Protein AF-A0A4C1ZSM0-F1 (afdb_monomer_lite)

Sequence (132 aa):
MIQKQRHWVPYELKPRDIERRFPRCELLLQRQKSKGFLLRIVTGDEKWIHYDNTIIQSAGNRGAAYKQRHDKVILLHDNARPQVAKPVKTYLETLQCEVLPHPLYSRDIAPSDFHLFRSMTHGLADQRFHSY

pLDDT: mean 72.39, std 14.87, range [35.62, 90.06]

Secondary structure (DSSP, 8-state):
-EEETTEEESS---HHHHHHHHHHHHHHHHHHHHH--GGGEEE----------SS--------------SS--EEE----TTTTSHHHHHHHHHTTPEEP---TT-GGG-HIIIIIHHHHHHHHTT------

Radius of gyration: 17.79 Å; chains: 1; bounding box: 43×34×51 Å

Structure (mmCIF, N/CA/C/O backbone):
data_AF-A0A4C1ZSM0-F1
#
_entry.id   AF-A0A4C1ZSM0-F1
#
loop_
_atom_site.group_PDB
_atom_site.id
_atom_site.type_symbol
_atom_site.label_atom_id
_atom_site.label_alt_id
_atom_site.label_comp_id
_atom_site.label_asym_id
_atom_site.label_entity_id
_atom_site.label_seq_id
_atom_site.pdbx_PDB_ins_code
_atom_site.Cartn_x
_atom_site.Cartn_y
_atom_site.Cartn_z
_atom_site.occupancy
_atom_site.B_iso_or_equiv
_atom_site.auth_seq_id
_atom_site.auth_comp_id
_atom_site.auth_asym_id
_atom_site.auth_atom_id
_atom_site.pdbx_PDB_model_num
ATOM 1 N N . MET A 1 1 ? 17.655 9.603 -9.812 1.00 49.81 1 MET A N 1
ATOM 2 C CA . MET A 1 1 ? 17.757 8.469 -8.868 1.00 49.81 1 MET A CA 1
ATOM 3 C C . MET A 1 1 ? 18.756 8.842 -7.791 1.00 49.81 1 MET A C 1
ATOM 5 O O . MET A 1 1 ? 19.811 9.353 -8.141 1.00 49.81 1 MET A O 1
ATOM 9 N N . ILE A 1 2 ? 18.423 8.645 -6.516 1.00 53.91 2 ILE A N 1
ATOM 10 C CA . ILE A 1 2 ? 19.294 8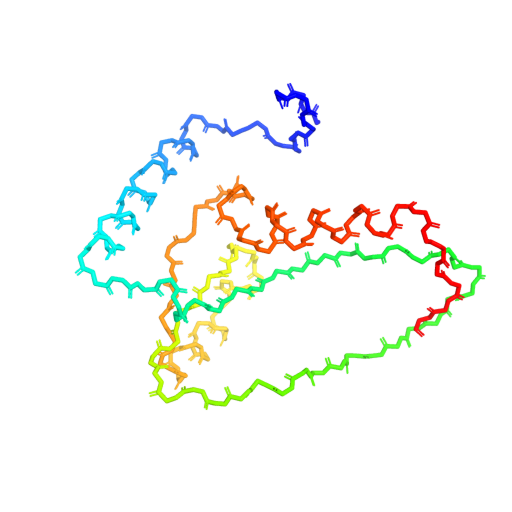.989 -5.380 1.00 53.91 2 ILE A CA 1
ATOM 11 C C . ILE A 1 2 ? 19.529 7.728 -4.556 1.00 53.91 2 ILE A C 1
ATOM 13 O O . ILE A 1 2 ? 18.594 6.965 -4.310 1.00 53.91 2 ILE A O 1
ATOM 17 N N . GLN A 1 3 ? 20.767 7.501 -4.131 1.00 53.59 3 GLN A N 1
ATOM 18 C CA . GLN A 1 3 ? 21.118 6.357 -3.302 1.00 53.59 3 GLN A CA 1
ATOM 19 C C . GLN A 1 3 ? 20.850 6.679 -1.823 1.00 53.59 3 GLN A C 1
ATOM 21 O O . GLN A 1 3 ? 21.471 7.573 -1.253 1.00 53.59 3 GLN A O 1
ATOM 26 N N . LYS A 1 4 ? 19.933 5.946 -1.181 1.00 53.84 4 LYS A N 1
ATOM 27 C CA . LYS A 1 4 ? 19.675 6.024 0.268 1.00 53.84 4 LYS A CA 1
ATOM 28 C C . LYS A 1 4 ? 19.786 4.635 0.881 1.00 53.84 4 LYS A C 1
ATOM 30 O O . LYS A 1 4 ? 19.135 3.711 0.411 1.00 53.84 4 LYS A O 1
ATOM 35 N N . GLN A 1 5 ? 20.628 4.479 1.909 1.00 48.59 5 GLN A N 1
ATOM 36 C CA . GLN A 1 5 ? 20.830 3.212 2.638 1.00 48.59 5 GLN A CA 1
ATOM 37 C C . GLN A 1 5 ? 20.923 1.980 1.707 1.00 48.59 5 GLN A C 1
ATOM 39 O O . GLN A 1 5 ? 20.227 0.988 1.904 1.00 48.59 5 GLN A O 1
ATOM 44 N N . ARG A 1 6 ? 21.763 2.066 0.661 1.00 41.91 6 ARG A N 1
ATOM 45 C CA . ARG A 1 6 ? 21.985 1.028 -0.376 1.00 41.91 6 ARG A CA 1
ATOM 46 C C . ARG A 1 6 ? 20.832 0.760 -1.355 1.00 41.91 6 ARG A C 1
ATOM 48 O O . ARG A 1 6 ? 20.919 -0.185 -2.130 1.00 41.91 6 ARG A O 1
ATOM 55 N N . HIS A 1 7 ? 19.806 1.603 -1.390 1.00 49.38 7 HIS A N 1
ATOM 56 C CA . HIS A 1 7 ? 18.694 1.484 -2.330 1.00 49.38 7 HIS A CA 1
ATOM 57 C C . HIS A 1 7 ? 18.611 2.715 -3.232 1.00 49.38 7 HIS A C 1
ATOM 59 O O . HIS A 1 7 ? 18.774 3.851 -2.779 1.00 49.38 7 HIS A O 1
ATOM 65 N N . TRP A 1 8 ? 18.350 2.490 -4.518 1.00 59.62 8 TRP A N 1
ATOM 66 C CA . TRP A 1 8 ? 18.045 3.560 -5.459 1.00 59.62 8 TRP A CA 1
ATOM 67 C C . TRP A 1 8 ? 16.597 3.988 -5.269 1.00 59.62 8 TRP A C 1
ATOM 69 O O . TRP A 1 8 ? 15.670 3.246 -5.588 1.00 59.62 8 TRP A O 1
ATOM 79 N N . VAL A 1 9 ? 16.400 5.190 -4.737 1.00 58.06 9 VAL A N 1
ATOM 80 C CA . VAL A 1 9 ? 15.075 5.787 -4.615 1.00 58.06 9 VAL A CA 1
ATOM 81 C C . VAL A 1 9 ? 14.847 6.673 -5.846 1.00 58.06 9 VAL A C 1
ATOM 83 O O . VAL A 1 9 ? 15.670 7.557 -6.125 1.00 58.06 9 VAL A O 1
ATOM 86 N N . PRO A 1 10 ? 13.761 6.456 -6.613 1.00 57.28 10 PRO A N 1
ATOM 87 C CA . PRO A 1 10 ? 13.487 7.229 -7.824 1.00 57.28 10 PRO A CA 1
ATOM 88 C C . PRO A 1 10 ? 13.294 8.726 -7.554 1.00 57.28 10 PRO A C 1
ATOM 90 O O . PRO A 1 10 ? 13.575 9.540 -8.431 1.00 57.28 10 PRO A O 1
ATOM 93 N N . TYR A 1 11 ? 12.849 9.084 -6.344 1.00 67.62 11 TYR A N 1
ATOM 94 C CA . TYR A 1 11 ? 12.392 10.424 -5.998 1.00 67.62 11 TYR A CA 1
ATOM 95 C C . TYR A 1 11 ? 12.879 10.868 -4.612 1.00 67.62 11 TYR A C 1
ATOM 97 O O . TYR A 1 11 ? 12.788 10.120 -3.636 1.00 67.62 11 TYR A O 1
ATOM 105 N N . GLU A 1 12 ? 13.372 12.104 -4.515 1.00 69.69 12 GLU A N 1
ATOM 106 C CA . GLU A 1 12 ? 13.606 12.746 -3.224 1.00 69.69 12 GLU A CA 1
ATOM 107 C C . GLU A 1 12 ? 12.281 13.255 -2.668 1.00 69.69 12 GLU A C 1
ATOM 109 O O . GLU A 1 12 ? 11.672 14.169 -3.223 1.00 69.69 12 GLU A O 1
ATOM 114 N N . LEU A 1 13 ? 11.820 12.650 -1.573 1.00 68.62 13 LEU A N 1
ATOM 115 C CA . LEU A 1 13 ? 10.626 13.128 -0.887 1.00 68.62 13 LEU A CA 1
ATOM 116 C C . LEU A 1 13 ? 10.839 14.576 -0.449 1.00 68.62 13 LEU A C 1
ATOM 118 O O . LEU A 1 13 ? 11.792 14.880 0.271 1.00 68.62 13 LEU A O 1
ATOM 122 N N . LYS A 1 14 ? 9.923 15.460 -0.851 1.00 77.94 14 LYS A N 1
ATOM 123 C CA . LYS A 1 14 ? 9.918 16.835 -0.354 1.00 77.94 14 LYS A CA 1
ATOM 124 C C . LYS A 1 14 ? 9.585 16.803 1.143 1.00 77.94 14 LYS A C 1
ATOM 126 O O . LYS A 1 14 ? 8.818 15.932 1.557 1.00 77.94 14 LYS A O 1
ATOM 131 N N . PRO A 1 15 ? 10.057 17.764 1.954 1.00 76.56 15 PRO A N 1
ATOM 132 C CA . PRO A 1 15 ? 9.731 17.823 3.384 1.00 76.56 15 PRO A CA 1
ATOM 133 C C . PRO A 1 15 ? 8.224 17.702 3.666 1.00 76.56 15 PRO A C 1
ATOM 135 O O . PRO A 1 15 ? 7.808 16.935 4.525 1.00 76.56 15 PRO A O 1
ATOM 138 N N . ARG A 1 16 ? 7.396 18.331 2.821 1.00 76.88 16 ARG A N 1
ATOM 139 C CA . ARG A 1 16 ? 5.927 18.234 2.867 1.00 76.88 16 ARG A CA 1
ATOM 140 C C . ARG A 1 16 ? 5.392 16.806 2.703 1.00 76.88 16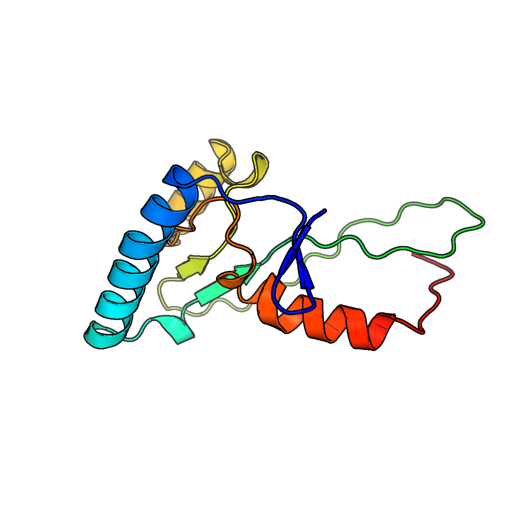 ARG A C 1
ATOM 142 O O . ARG A 1 16 ? 4.376 16.461 3.296 1.00 76.88 16 ARG A O 1
ATOM 149 N N . ASP A 1 17 ? 6.030 15.987 1.870 1.00 74.25 17 ASP A N 1
ATOM 150 C CA . ASP A 1 17 ? 5.626 14.594 1.653 1.00 74.25 17 ASP A CA 1
ATOM 151 C C . ASP A 1 17 ? 6.029 13.723 2.853 1.00 74.25 17 ASP A C 1
ATOM 153 O O . ASP A 1 17 ? 5.267 12.847 3.258 1.00 74.25 17 ASP A O 1
ATOM 157 N N . ILE A 1 18 ? 7.181 14.007 3.473 1.00 73.25 18 ILE A N 1
ATOM 158 C CA . ILE A 1 18 ? 7.646 13.347 4.705 1.00 73.25 18 ILE A CA 1
ATOM 159 C C . ILE A 1 18 ? 6.701 13.665 5.871 1.00 73.25 18 ILE A C 1
ATOM 161 O O . ILE A 1 18 ? 6.229 12.751 6.549 1.00 73.25 18 ILE A O 1
ATOM 165 N N . GLU A 1 19 ? 6.355 14.939 6.056 1.00 81.12 19 GLU A N 1
ATOM 166 C CA . GLU A 1 19 ? 5.409 15.387 7.085 1.00 81.12 19 GLU A CA 1
ATOM 167 C C . GLU A 1 19 ? 4.028 14.749 6.924 1.00 81.12 19 GLU A C 1
ATOM 169 O O . GLU A 1 19 ? 3.374 14.434 7.911 1.00 81.12 19 GLU A O 1
ATOM 174 N N . ARG A 1 20 ? 3.579 14.493 5.689 1.00 80.31 20 ARG A N 1
ATOM 175 C CA . ARG A 1 20 ? 2.293 13.824 5.420 1.00 80.31 20 ARG A CA 1
ATOM 176 C C . ARG A 1 20 ? 2.311 12.322 5.701 1.00 80.31 20 ARG A C 1
ATOM 178 O O . ARG A 1 20 ? 1.243 11.735 5.897 1.00 80.31 20 ARG A O 1
ATOM 185 N N . ARG A 1 21 ? 3.486 11.686 5.704 1.00 83.06 21 ARG A N 1
ATOM 186 C CA . ARG A 1 21 ? 3.636 10.245 5.965 1.00 83.06 21 ARG A CA 1
ATOM 187 C C . ARG A 1 21 ? 3.461 9.914 7.440 1.00 83.06 21 ARG A C 1
ATOM 189 O O . ARG A 1 21 ? 2.710 8.997 7.761 1.00 83.06 21 ARG A O 1
ATOM 196 N N . PHE A 1 22 ? 4.111 10.673 8.319 1.00 83.31 22 PHE A N 1
ATOM 197 C CA . PHE A 1 22 ? 4.113 10.421 9.762 1.00 83.31 22 PHE A CA 1
ATOM 198 C C . PHE A 1 22 ? 2.705 10.280 10.384 1.00 83.31 22 PHE A C 1
ATOM 200 O O . PHE A 1 22 ? 2.415 9.206 10.916 1.00 83.31 22 PHE A O 1
ATOM 207 N N . PRO A 1 23 ? 1.780 11.254 10.246 1.00 87.06 23 PRO A N 1
ATOM 208 C CA . PRO A 1 23 ? 0.461 11.174 10.877 1.00 87.06 23 PRO A CA 1
ATOM 209 C C . PRO A 1 23 ? -0.395 10.042 10.299 1.00 87.06 23 PRO A C 1
ATOM 211 O O . PRO A 1 23 ? -1.241 9.474 10.985 1.00 87.06 23 PRO A O 1
ATOM 214 N N . ARG A 1 24 ? -0.172 9.672 9.031 1.00 84.38 24 ARG A N 1
ATOM 215 C CA . ARG A 1 24 ? -0.892 8.575 8.375 1.00 84.38 24 ARG A CA 1
ATOM 216 C C . ARG A 1 24 ? -0.448 7.221 8.926 1.00 84.38 24 ARG A C 1
ATOM 218 O O . ARG A 1 24 ? -1.297 6.392 9.239 1.00 84.38 24 ARG A O 1
ATOM 225 N N . CYS A 1 25 ? 0.858 7.020 9.100 1.00 84.75 25 CYS A N 1
ATOM 226 C CA . CYS A 1 25 ? 1.399 5.828 9.754 1.00 84.75 25 CYS A CA 1
ATOM 227 C C . CYS A 1 25 ? 0.951 5.726 11.213 1.00 84.75 25 CYS A C 1
ATOM 229 O O . CYS A 1 25 ? 0.547 4.652 11.653 1.00 84.75 25 CYS A O 1
ATOM 231 N N . GLU A 1 26 ? 0.993 6.835 11.950 1.00 88.75 26 GLU A N 1
ATOM 232 C CA . GLU A 1 26 ? 0.574 6.881 13.350 1.00 88.75 26 GLU A CA 1
ATOM 233 C C . GLU A 1 26 ? -0.905 6.505 13.509 1.00 88.75 26 GLU A C 1
ATOM 235 O O . GLU A 1 26 ? -1.237 5.629 14.308 1.00 88.75 26 GLU A O 1
ATOM 240 N N . LEU A 1 27 ? -1.788 7.072 12.680 1.00 88.88 27 LEU A N 1
ATOM 241 C CA . LEU A 1 27 ? -3.214 6.743 12.675 1.00 88.88 27 LEU A CA 1
ATOM 242 C C . LEU A 1 27 ? -3.462 5.251 12.406 1.00 88.88 27 LEU A C 1
ATOM 244 O O . LEU A 1 27 ? -4.260 4.614 13.100 1.00 88.88 27 LEU A O 1
ATOM 248 N N . LEU A 1 28 ? -2.762 4.669 11.425 1.00 87.69 28 LEU A N 1
ATOM 249 C CA . LEU A 1 28 ? -2.870 3.241 11.112 1.00 87.69 28 LEU A CA 1
ATOM 250 C C . LEU A 1 28 ? -2.349 2.364 12.259 1.00 87.69 28 LEU A C 1
ATOM 252 O O . LEU A 1 28 ? -2.965 1.346 12.580 1.00 87.69 28 LEU A O 1
ATOM 256 N N . LEU A 1 29 ? -1.261 2.770 12.918 1.00 88.62 29 LEU A N 1
ATOM 257 C CA . LEU A 1 29 ? -0.694 2.050 14.056 1.00 88.62 29 LEU A CA 1
ATOM 258 C C . LEU A 1 29 ? -1.646 2.051 15.259 1.00 88.62 29 LEU A C 1
ATOM 260 O O . LEU A 1 29 ? -1.866 1.001 15.865 1.00 88.62 29 LEU A O 1
ATOM 264 N N . GLN A 1 30 ? -2.248 3.198 15.583 1.00 90.06 30 GLN A N 1
ATOM 265 C CA . GLN A 1 30 ? -3.223 3.300 16.674 1.00 90.06 30 GLN A CA 1
ATOM 266 C C . GLN A 1 30 ? -4.461 2.446 16.401 1.00 90.06 30 GLN A C 1
ATOM 268 O O . GLN A 1 30 ? -4.916 1.688 17.262 1.00 90.06 30 GLN A O 1
ATOM 273 N N . ARG A 1 31 ? -4.963 2.479 15.163 1.00 88.62 31 ARG A N 1
ATOM 274 C CA . ARG A 1 31 ? -6.072 1.623 14.740 1.00 88.62 31 ARG A CA 1
ATOM 275 C C . ARG A 1 31 ? -5.742 0.136 14.888 1.00 88.62 31 ARG A C 1
ATOM 277 O O . ARG A 1 31 ? -6.593 -0.633 15.337 1.00 88.62 31 ARG A O 1
ATOM 284 N N . GLN A 1 32 ? -4.527 -0.271 14.518 1.00 87.06 32 GLN A N 1
ATOM 285 C CA . GLN A 1 32 ? -4.103 -1.667 14.623 1.00 87.06 32 GLN A CA 1
ATOM 286 C C . GLN A 1 32 ? -4.055 -2.129 16.079 1.00 87.06 32 GLN A C 1
ATOM 288 O O . GLN A 1 32 ? -4.533 -3.223 16.376 1.00 87.06 32 GLN A O 1
ATOM 293 N N . LYS A 1 33 ? -3.536 -1.288 16.981 1.00 88.38 33 LYS A N 1
ATOM 294 C CA . LYS A 1 33 ? -3.507 -1.568 18.423 1.00 88.38 33 LYS A CA 1
ATOM 295 C C . LYS A 1 33 ? -4.907 -1.691 19.024 1.00 88.38 33 LYS A C 1
ATOM 297 O O . LYS A 1 33 ? -5.112 -2.518 19.901 1.00 88.38 33 LYS A O 1
ATOM 302 N N . SER A 1 34 ? -5.863 -0.894 18.543 1.00 90.00 34 SER A N 1
ATOM 303 C CA . SER A 1 34 ? -7.235 -0.897 19.058 1.00 90.00 34 SER A CA 1
ATOM 304 C C . SER A 1 34 ? -8.070 -2.088 18.570 1.00 90.00 34 SER A C 1
ATOM 306 O O . SER A 1 34 ? -8.729 -2.736 19.378 1.00 90.00 34 SER A O 1
ATOM 308 N N . LYS A 1 35 ? -8.087 -2.374 17.258 1.00 82.69 35 LYS A N 1
ATOM 309 C CA . LYS A 1 35 ? -9.067 -3.312 16.669 1.00 82.69 35 LYS A CA 1
ATOM 310 C C . LYS A 1 35 ? -8.506 -4.216 15.569 1.00 82.69 35 LYS A C 1
ATOM 312 O O . LYS A 1 35 ? -9.264 -4.569 14.670 1.00 82.69 35 LYS A O 1
ATOM 317 N N . GLY A 1 36 ? -7.212 -4.548 15.597 1.00 84.25 36 GLY A N 1
ATOM 318 C CA . GLY A 1 36 ? -6.574 -5.574 14.754 1.00 84.25 36 GLY A CA 1
ATOM 319 C C . GLY A 1 36 ? -7.187 -5.761 13.352 1.00 84.25 36 GLY A C 1
ATOM 320 O O . GLY A 1 36 ? -8.162 -6.492 13.171 1.00 84.25 36 GLY A O 1
ATOM 321 N N . PHE A 1 37 ? -6.654 -5.104 12.325 1.00 85.56 37 PHE A N 1
ATOM 322 C CA . PHE A 1 37 ? -7.263 -5.094 10.988 1.00 85.56 37 PHE A CA 1
ATOM 323 C C . PHE A 1 37 ? -6.400 -5.706 9.881 1.00 85.56 37 PHE A C 1
ATOM 325 O O . PHE A 1 37 ? -6.915 -5.923 8.787 1.00 85.56 37 PHE A O 1
ATOM 332 N N . LEU A 1 38 ? -5.142 -6.060 10.168 1.00 85.00 38 LEU A N 1
ATOM 333 C CA . LEU A 1 38 ? -4.200 -6.587 9.167 1.00 85.00 38 LEU A CA 1
ATOM 334 C C . LEU A 1 38 ? -4.719 -7.818 8.404 1.00 85.00 38 LEU A C 1
ATOM 336 O O . LEU A 1 38 ? -4.525 -7.901 7.198 1.00 85.00 38 LEU A O 1
ATOM 340 N N . LEU A 1 39 ? -5.434 -8.737 9.065 1.00 85.19 39 LEU A N 1
ATOM 341 C CA . LEU A 1 39 ? -5.966 -9.958 8.430 1.00 85.19 39 LEU A CA 1
ATOM 342 C C . LEU A 1 39 ? -7.060 -9.692 7.380 1.00 85.19 39 LEU A C 1
ATOM 344 O O . LEU A 1 39 ? -7.380 -10.574 6.585 1.00 85.19 39 LEU A O 1
ATOM 348 N N . ARG A 1 40 ? -7.638 -8.487 7.384 1.00 84.38 40 ARG A N 1
ATOM 349 C CA . ARG A 1 40 ? -8.681 -8.048 6.446 1.00 84.38 40 ARG A CA 1
ATOM 350 C C . ARG A 1 40 ? -8.124 -7.231 5.282 1.00 84.38 40 ARG A C 1
ATOM 352 O O . ARG A 1 40 ? -8.898 -6.828 4.415 1.00 84.38 40 ARG A O 1
ATOM 359 N N . ILE A 1 41 ? -6.815 -6.962 5.274 1.00 84.25 41 ILE A N 1
ATOM 360 C CA . ILE A 1 41 ? -6.182 -6.179 4.216 1.00 84.25 41 ILE A CA 1
ATOM 361 C C . ILE A 1 41 ? -6.082 -7.021 2.947 1.00 84.25 41 ILE A C 1
ATOM 363 O O . ILE A 1 41 ? -5.469 -8.087 2.934 1.00 84.25 41 ILE A O 1
ATOM 367 N N . VAL A 1 42 ? -6.639 -6.488 1.867 1.00 84.31 42 VAL A N 1
ATOM 368 C CA . VAL A 1 42 ? -6.336 -6.884 0.496 1.00 84.31 42 VAL A CA 1
ATOM 369 C C . VAL A 1 42 ? -5.476 -5.777 -0.099 1.00 84.31 42 VAL A C 1
ATOM 371 O O . VAL A 1 42 ? -5.804 -4.596 0.003 1.00 84.31 42 VAL A O 1
ATOM 374 N N . THR A 1 43 ? -4.343 -6.149 -0.684 1.00 83.62 43 THR A N 1
ATOM 375 C CA . THR A 1 43 ? -3.415 -5.212 -1.319 1.00 83.62 43 THR A CA 1
ATOM 376 C C . THR A 1 43 ? -3.059 -5.713 -2.705 1.00 83.62 43 THR A C 1
ATOM 378 O O . THR A 1 43 ? -2.973 -6.919 -2.937 1.00 83.62 43 THR A O 1
ATOM 381 N N . GLY A 1 44 ? -2.897 -4.778 -3.628 1.00 81.69 44 GLY A N 1
ATOM 382 C CA . GLY A 1 44 ? -2.545 -5.039 -5.010 1.00 81.69 44 GLY A CA 1
ATOM 383 C C . GLY A 1 44 ? -1.893 -3.796 -5.586 1.00 81.69 44 GLY A C 1
ATOM 384 O O . GLY A 1 44 ? -2.281 -2.679 -5.247 1.00 81.69 44 GLY A O 1
ATOM 385 N N . ASP A 1 45 ? -0.884 -4.016 -6.413 1.00 78.81 45 ASP A N 1
ATOM 386 C CA . ASP A 1 45 ? -0.184 -2.973 -7.148 1.00 78.81 45 ASP A CA 1
ATOM 387 C C . ASP A 1 45 ? 0.269 -3.548 -8.498 1.00 78.81 45 ASP A C 1
ATOM 389 O O . ASP A 1 45 ? 0.196 -4.762 -8.719 1.00 78.81 45 ASP A O 1
ATOM 393 N N . GLU A 1 46 ? 0.693 -2.689 -9.415 1.00 80.12 46 GLU A N 1
ATOM 394 C CA . GLU A 1 46 ? 1.075 -3.055 -10.775 1.00 80.12 46 GLU A CA 1
ATOM 395 C C . GLU A 1 46 ? 2.600 -3.064 -10.926 1.00 80.12 46 GLU A C 1
ATOM 397 O O . GLU A 1 46 ? 3.300 -2.101 -10.607 1.00 80.12 46 GLU A O 1
ATOM 402 N N . LYS A 1 47 ? 3.145 -4.161 -11.465 1.00 78.81 47 LYS A N 1
ATOM 403 C CA . LYS A 1 47 ? 4.570 -4.268 -11.790 1.00 78.81 47 LYS A CA 1
ATOM 404 C C . LYS A 1 47 ? 4.764 -4.825 -13.189 1.00 78.81 47 LYS A C 1
ATOM 406 O O . LYS A 1 47 ? 4.295 -5.913 -13.507 1.00 78.81 47 LYS A O 1
ATOM 411 N N . TRP A 1 48 ? 5.537 -4.101 -13.989 1.00 79.75 48 TRP A N 1
ATOM 412 C CA . TRP A 1 48 ? 5.984 -4.559 -15.299 1.00 79.75 48 TRP A CA 1
ATOM 413 C C . TRP A 1 48 ? 7.032 -5.673 -15.164 1.00 79.75 48 TRP A C 1
ATOM 415 O O . TRP A 1 48 ? 8.004 -5.532 -14.416 1.00 79.75 48 TRP A O 1
ATOM 425 N N . ILE A 1 49 ? 6.833 -6.765 -15.905 1.00 77.25 49 ILE A N 1
ATOM 426 C CA . ILE A 1 49 ? 7.803 -7.847 -16.110 1.00 77.25 49 ILE A CA 1
ATOM 427 C C . ILE A 1 49 ? 8.297 -7.727 -17.553 1.00 77.25 49 ILE A C 1
ATOM 429 O O . ILE A 1 49 ? 7.492 -7.646 -18.480 1.00 77.25 49 ILE A O 1
ATOM 433 N N . HIS A 1 50 ? 9.615 -7.671 -17.736 1.00 70.50 50 HIS A N 1
ATOM 434 C CA . HIS A 1 50 ? 10.221 -7.561 -19.060 1.00 70.50 50 HIS A CA 1
ATOM 435 C C . HIS A 1 50 ? 10.395 -8.950 -19.684 1.00 70.50 50 HIS A C 1
ATOM 437 O O . HIS A 1 50 ? 10.891 -9.864 -19.029 1.00 70.50 50 HIS A O 1
ATOM 443 N N . TYR A 1 51 ? 10.008 -9.081 -20.952 1.00 68.25 51 TYR A N 1
ATOM 444 C CA . TYR A 1 51 ? 10.223 -10.273 -21.774 1.00 68.25 51 TYR A CA 1
ATOM 445 C C . TYR A 1 51 ? 11.369 -9.999 -22.750 1.00 68.25 51 TYR A C 1
ATOM 447 O O . TYR A 1 51 ? 11.450 -8.900 -23.306 1.00 68.25 51 TYR A O 1
ATOM 455 N N . ASP A 1 52 ? 12.239 -10.985 -22.962 1.00 63.69 52 ASP A N 1
ATOM 456 C CA . ASP A 1 52 ? 13.299 -10.922 -23.970 1.00 63.69 52 ASP A CA 1
ATOM 457 C C . ASP A 1 52 ? 12.664 -11.293 -25.311 1.00 63.69 52 ASP A C 1
ATOM 459 O O . ASP A 1 52 ? 12.593 -12.463 -25.697 1.00 63.69 52 ASP A O 1
ATOM 463 N N . ASN A 1 53 ? 12.036 -10.291 -25.927 1.00 49.19 53 ASN A N 1
ATOM 464 C CA . ASN A 1 53 ? 11.070 -10.507 -26.988 1.00 49.19 53 ASN A CA 1
ATOM 465 C C . ASN A 1 53 ? 11.642 -10.083 -28.343 1.00 49.19 53 ASN A C 1
ATOM 467 O O . ASN A 1 53 ? 11.672 -8.898 -28.669 1.00 49.19 53 ASN A O 1
ATOM 471 N N . THR A 1 54 ? 12.061 -11.053 -29.157 1.00 42.66 54 THR A N 1
ATOM 472 C CA . THR A 1 54 ? 12.354 -10.829 -30.581 1.00 42.66 54 THR A CA 1
ATOM 473 C C . THR A 1 54 ? 11.096 -10.866 -31.454 1.00 42.66 54 THR A C 1
ATOM 475 O O . THR A 1 54 ? 11.188 -10.540 -32.635 1.00 42.66 54 THR A O 1
ATOM 478 N N . ILE A 1 55 ? 9.911 -11.200 -30.914 1.00 39.28 55 ILE A N 1
ATOM 479 C CA . ILE A 1 55 ? 8.650 -11.220 -31.674 1.00 39.28 55 ILE A CA 1
ATOM 480 C C . ILE A 1 55 ? 7.481 -10.674 -30.838 1.00 39.28 55 ILE A C 1
ATOM 482 O O . ILE A 1 55 ? 7.015 -11.279 -29.880 1.00 39.28 55 ILE A O 1
ATOM 486 N N . ILE A 1 56 ? 6.951 -9.519 -31.245 1.00 35.69 56 ILE A N 1
ATOM 487 C CA . ILE A 1 56 ? 5.805 -8.863 -30.602 1.00 35.69 56 ILE A CA 1
ATOM 488 C C . ILE A 1 56 ? 4.532 -9.692 -30.820 1.00 35.69 56 ILE A C 1
ATOM 490 O O . ILE A 1 56 ? 4.033 -9.744 -31.941 1.00 35.69 56 ILE A O 1
ATOM 494 N N . GLN A 1 57 ? 3.957 -10.247 -29.750 1.00 36.00 57 GLN A N 1
ATOM 495 C CA . GLN A 1 57 ? 2.527 -10.568 -29.668 1.00 36.00 57 GLN A CA 1
ATOM 496 C C . GLN A 1 57 ? 2.003 -10.282 -28.257 1.00 36.00 57 GLN A C 1
ATOM 498 O O . GLN A 1 57 ? 2.688 -10.508 -27.262 1.00 36.00 57 GLN A O 1
ATOM 503 N N . SER A 1 58 ? 0.794 -9.728 -28.198 1.00 43.78 58 SER A N 1
ATOM 504 C CA . SER A 1 58 ? 0.067 -9.337 -26.993 1.00 43.78 58 SER A CA 1
ATOM 505 C C . SER A 1 58 ? -0.901 -10.446 -26.575 1.00 43.78 58 SER A C 1
ATOM 507 O O . SER A 1 58 ? -1.682 -10.924 -27.395 1.00 43.78 58 SER A O 1
ATOM 509 N N . ALA A 1 59 ? -0.900 -10.827 -25.293 1.00 36.75 59 ALA A N 1
ATOM 510 C CA . ALA A 1 59 ? -1.893 -11.746 -24.738 1.00 36.75 59 ALA A CA 1
ATOM 511 C C . ALA A 1 59 ? -2.561 -11.157 -23.489 1.00 36.75 59 ALA A C 1
ATOM 513 O O . ALA A 1 59 ? -1.937 -10.487 -22.668 1.00 36.75 59 ALA A O 1
ATOM 514 N N . GLY A 1 60 ? -3.877 -11.364 -23.421 1.00 39.91 60 GLY A N 1
ATOM 515 C CA . GLY A 1 60 ? -4.809 -10.658 -22.553 1.00 39.91 60 GLY A CA 1
ATOM 516 C C . GLY A 1 60 ? -4.913 -11.184 -21.121 1.00 39.91 60 GLY A C 1
ATOM 517 O O . GLY A 1 60 ? -4.462 -12.274 -20.771 1.00 39.91 60 GLY A O 1
ATOM 518 N N . ASN A 1 61 ? -5.569 -10.352 -20.312 1.00 39.31 61 ASN A N 1
ATOM 519 C CA . ASN A 1 61 ? -5.834 -10.506 -18.884 1.00 39.31 61 ASN A CA 1
ATOM 520 C C . ASN A 1 61 ? -6.375 -11.885 -18.474 1.00 39.31 61 ASN A C 1
ATOM 522 O O . ASN A 1 61 ? -7.379 -12.355 -19.006 1.00 39.31 61 ASN A O 1
ATOM 526 N N . ARG A 1 62 ? -5.803 -12.449 -17.401 1.00 39.25 62 ARG A N 1
ATOM 527 C CA . ARG A 1 62 ? -6.439 -13.499 -16.591 1.00 39.25 62 ARG A CA 1
ATOM 528 C C . ARG A 1 62 ? -6.866 -12.903 -15.251 1.00 39.25 62 ARG A C 1
ATOM 530 O O . ARG A 1 62 ? -6.027 -12.593 -14.411 1.00 39.25 62 ARG A O 1
ATOM 537 N N . GLY A 1 63 ? -8.173 -12.736 -15.061 1.00 35.62 63 GLY A N 1
ATOM 538 C CA . GLY A 1 63 ? -8.750 -12.377 -13.767 1.00 35.62 63 GLY A CA 1
ATOM 539 C C . GLY A 1 63 ? -8.736 -13.582 -12.828 1.00 35.62 63 GLY A C 1
ATOM 540 O O . GLY A 1 63 ? -9.326 -14.614 -13.138 1.00 35.62 63 GLY A O 1
ATOM 541 N N . ALA A 1 64 ? -8.058 -13.465 -11.688 1.00 41.06 64 ALA A N 1
ATOM 542 C CA . ALA A 1 64 ? -8.137 -14.458 -10.622 1.00 41.06 64 ALA A CA 1
ATOM 543 C C . ALA A 1 64 ? -9.439 -14.262 -9.826 1.00 41.06 64 ALA A C 1
ATOM 545 O O . ALA A 1 64 ? -9.759 -13.151 -9.408 1.00 41.06 64 ALA A O 1
ATOM 546 N N . ALA A 1 65 ? -10.191 -15.341 -9.603 1.00 41.09 65 ALA A N 1
ATOM 547 C CA . ALA A 1 65 ? -11.395 -15.319 -8.778 1.00 41.09 65 ALA A CA 1
ATOM 548 C C . ALA A 1 65 ? -11.019 -15.313 -7.285 1.00 41.09 65 ALA A C 1
ATOM 550 O O . ALA A 1 65 ? -10.493 -16.295 -6.757 1.00 41.09 65 ALA A O 1
ATOM 551 N N . TYR A 1 66 ? -11.295 -14.209 -6.592 1.00 48.81 66 TYR A N 1
ATOM 552 C CA . TYR A 1 66 ? -11.099 -14.098 -5.146 1.00 48.81 66 TYR A CA 1
ATOM 553 C C . TYR A 1 66 ? -12.294 -14.726 -4.410 1.00 48.81 66 TYR A C 1
ATOM 555 O O . TYR A 1 66 ? -13.443 -14.363 -4.658 1.00 48.81 66 TYR A O 1
ATOM 563 N N . LYS A 1 67 ? -12.041 -15.669 -3.491 1.00 47.00 67 LYS A N 1
ATOM 564 C CA . LYS A 1 67 ? -13.083 -16.235 -2.613 1.00 47.00 67 LYS A CA 1
ATOM 565 C C . LYS A 1 67 ? -13.694 -15.120 -1.756 1.00 47.00 67 LYS A C 1
ATOM 567 O O . LYS A 1 67 ? -12.959 -14.440 -1.040 1.00 47.00 67 LYS A O 1
ATOM 572 N N . GLN A 1 68 ? -15.020 -14.968 -1.797 1.00 50.38 68 GLN A N 1
ATOM 573 C CA . GLN A 1 68 ? -15.753 -14.064 -0.908 1.00 50.38 68 GLN A CA 1
ATOM 574 C C . GLN A 1 68 ? -15.512 -14.485 0.546 1.00 50.38 68 GLN A C 1
ATOM 576 O O . GLN A 1 68 ? -15.947 -15.548 0.982 1.00 50.38 68 GLN A O 1
ATOM 581 N N . ARG A 1 69 ? -14.773 -13.664 1.293 1.00 53.78 69 ARG A N 1
ATOM 582 C CA . ARG A 1 69 ? -14.748 -13.726 2.755 1.00 53.78 69 ARG A CA 1
ATOM 583 C C . ARG A 1 69 ? -15.852 -12.794 3.247 1.00 53.78 69 ARG A C 1
ATOM 585 O O . ARG A 1 69 ? -15.923 -11.660 2.791 1.00 53.78 69 ARG A O 1
ATOM 592 N N . HIS A 1 70 ? -16.704 -13.270 4.149 1.00 53.81 70 HIS A N 1
ATOM 593 C CA . HIS A 1 70 ? -17.892 -12.550 4.634 1.00 53.81 70 HIS A CA 1
ATOM 594 C C . HIS A 1 70 ? -17.583 -11.378 5.596 1.00 53.81 70 HIS A C 1
ATOM 596 O O . HIS A 1 70 ? -18.500 -10.820 6.191 1.00 53.81 70 HIS A O 1
ATOM 602 N N . ASP A 1 71 ? -16.314 -10.977 5.727 1.00 62.91 71 ASP A N 1
ATOM 603 C CA . ASP A 1 71 ? -15.883 -9.840 6.541 1.00 62.91 71 ASP A CA 1
ATOM 604 C C . ASP A 1 71 ? -15.589 -8.614 5.674 1.00 62.91 71 ASP A C 1
ATOM 606 O O . ASP A 1 71 ? -15.066 -8.729 4.564 1.00 62.91 71 ASP A O 1
ATOM 610 N N . LYS A 1 72 ? -15.860 -7.420 6.216 1.00 76.06 72 LYS A N 1
ATOM 611 C CA . LYS A 1 72 ? -15.591 -6.140 5.546 1.00 76.06 72 LYS A CA 1
ATOM 612 C C . LYS A 1 72 ? -14.128 -6.057 5.086 1.00 76.06 72 LYS A C 1
ATOM 614 O O . LYS A 1 72 ? -13.215 -6.000 5.917 1.00 76.06 72 LYS A O 1
ATOM 619 N N . VAL A 1 73 ? -13.930 -6.028 3.768 1.00 81.31 73 VAL A N 1
ATOM 620 C CA . VAL A 1 73 ? -12.613 -5.965 3.123 1.00 81.31 73 VAL A CA 1
ATOM 621 C C . VAL A 1 73 ? -12.021 -4.569 3.278 1.00 81.31 73 VAL A C 1
ATOM 623 O O . VAL A 1 73 ? -12.704 -3.559 3.090 1.00 81.31 73 VAL A O 1
ATOM 626 N N . ILE A 1 74 ? -10.732 -4.525 3.610 1.00 82.56 74 ILE A N 1
ATOM 627 C CA . ILE A 1 74 ? -9.960 -3.292 3.707 1.00 82.56 74 ILE A CA 1
ATOM 628 C C . ILE A 1 74 ? -8.957 -3.278 2.557 1.00 82.56 74 ILE A C 1
ATOM 630 O O . ILE A 1 74 ? -8.076 -4.129 2.489 1.00 82.56 74 ILE A O 1
ATOM 634 N N . LEU A 1 75 ? -9.089 -2.325 1.644 1.00 83.19 75 LEU A N 1
ATOM 635 C CA . LEU A 1 75 ? -8.246 -2.212 0.466 1.00 83.19 75 LEU A CA 1
ATOM 636 C C . LEU A 1 75 ? -7.084 -1.247 0.728 1.00 83.19 75 LEU A C 1
ATOM 638 O O . LEU A 1 75 ? -7.284 -0.113 1.170 1.00 83.19 75 LEU A O 1
ATOM 642 N N . LEU A 1 76 ? -5.867 -1.703 0.434 1.00 82.94 76 LEU A N 1
ATOM 643 C CA . LEU A 1 76 ? -4.652 -0.892 0.453 1.00 82.94 76 LEU A CA 1
ATOM 644 C C . LEU A 1 76 ? -4.034 -0.871 -0.948 1.00 82.94 76 LEU A C 1
ATOM 646 O O . LEU A 1 76 ? -3.424 -1.856 -1.372 1.00 82.94 76 LEU A O 1
ATOM 650 N N . HIS A 1 77 ? -4.195 0.258 -1.633 1.00 80.81 77 HIS A N 1
ATOM 651 C CA . HIS A 1 77 ? -3.650 0.524 -2.963 1.00 80.81 77 HIS A CA 1
ATOM 652 C C . HIS A 1 77 ? -3.003 1.921 -3.001 1.00 80.81 77 HIS A C 1
ATOM 654 O O . HIS A 1 77 ? -3.178 2.719 -2.070 1.00 80.81 77 HIS A O 1
ATOM 660 N N . ASP A 1 78 ? -2.217 2.207 -4.038 1.00 77.50 78 ASP A N 1
ATOM 661 C CA . ASP A 1 78 ? -1.524 3.485 -4.180 1.00 77.50 78 ASP A CA 1
ATOM 662 C C . ASP A 1 78 ? -2.466 4.596 -4.700 1.00 77.50 78 ASP A C 1
ATOM 664 O O . ASP A 1 78 ? -3.645 4.388 -4.963 1.00 77.50 78 ASP A O 1
ATOM 668 N N . ASN A 1 79 ? -1.995 5.839 -4.801 1.00 77.38 79 ASN A N 1
ATOM 669 C CA . ASN A 1 79 ? -2.836 6.933 -5.311 1.00 77.38 79 ASN A CA 1
ATOM 670 C C . ASN A 1 79 ? -2.662 7.144 -6.827 1.00 77.38 79 ASN A C 1
ATOM 672 O O . ASN A 1 79 ? -2.783 8.282 -7.296 1.00 77.38 79 ASN A O 1
ATOM 676 N N . ALA A 1 80 ? -2.339 6.098 -7.601 1.00 76.00 80 ALA A N 1
ATOM 677 C CA . ALA A 1 80 ? -2.195 6.221 -9.047 1.00 76.00 80 ALA A CA 1
ATOM 678 C C . ALA A 1 80 ? -3.480 6.767 -9.691 1.00 76.00 80 ALA A C 1
ATOM 680 O O . A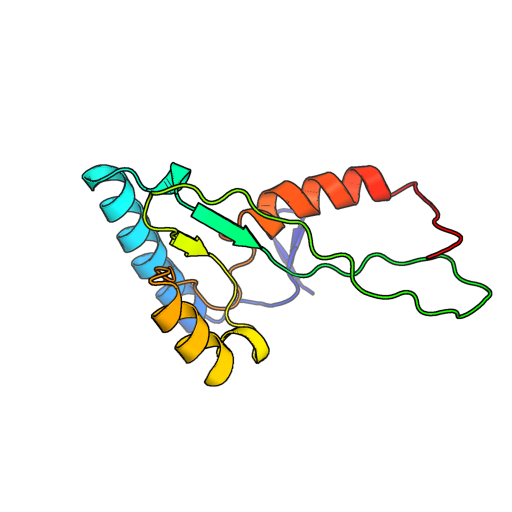LA A 1 80 ? -4.600 6.506 -9.247 1.00 76.00 80 ALA A O 1
ATOM 681 N N . ARG A 1 81 ? -3.331 7.546 -10.772 1.00 71.94 81 ARG A N 1
ATOM 682 C CA . ARG A 1 81 ? -4.452 8.260 -11.416 1.00 71.94 81 ARG A CA 1
ATOM 683 C C . ARG A 1 81 ? -5.655 7.362 -11.754 1.00 71.94 81 ARG A C 1
ATOM 685 O O . ARG A 1 81 ? -6.772 7.810 -11.493 1.00 71.94 81 ARG A O 1
ATOM 692 N N . PRO A 1 82 ? -5.478 6.130 -12.277 1.00 74.88 82 PRO A N 1
ATOM 693 C CA . PRO A 1 82 ? -6.605 5.231 -12.521 1.00 74.88 82 PRO A CA 1
ATOM 694 C C . PRO A 1 82 ? -7.335 4.831 -11.232 1.00 74.88 82 PRO A C 1
ATOM 696 O O . PRO A 1 82 ? -8.559 4.761 -11.225 1.00 74.88 82 PRO A O 1
ATOM 699 N N . GLN A 1 83 ? -6.610 4.648 -10.126 1.00 70.00 83 GLN A N 1
ATOM 700 C CA . GLN A 1 83 ? -7.149 4.158 -8.852 1.00 70.00 83 GLN A CA 1
ATOM 701 C C . GLN A 1 83 ? -7.924 5.230 -8.066 1.00 70.00 83 GLN A C 1
ATOM 703 O O . GLN A 1 83 ? -8.775 4.917 -7.239 1.00 70.00 83 GLN A O 1
ATOM 708 N N . VAL A 1 84 ? -7.679 6.514 -8.347 1.00 74.56 84 VAL A N 1
ATOM 709 C CA . VAL A 1 84 ? -8.393 7.645 -7.719 1.00 74.56 84 VAL A CA 1
ATOM 710 C C . VAL A 1 84 ? -9.558 8.145 -8.593 1.00 74.56 84 VAL A C 1
ATOM 712 O O . VAL A 1 84 ? -10.282 9.072 -8.211 1.00 74.56 84 VAL A O 1
ATOM 715 N N . ALA A 1 85 ? -9.773 7.535 -9.763 1.00 82.75 85 ALA A N 1
ATOM 716 C CA . ALA A 1 85 ? -10.826 7.923 -10.688 1.00 82.75 85 ALA A CA 1
ATOM 717 C C . ALA A 1 85 ? -12.226 7.739 -10.072 1.00 82.75 85 ALA A C 1
ATOM 719 O O . ALA A 1 85 ? -12.490 6.792 -9.332 1.00 82.75 85 ALA A O 1
ATOM 720 N N . LYS A 1 86 ? -13.155 8.639 -10.422 1.00 82.81 86 LYS A N 1
ATOM 721 C CA . LYS A 1 86 ? -14.565 8.586 -9.991 1.00 82.81 86 LYS A CA 1
ATOM 722 C C . LYS A 1 86 ? -15.216 7.202 -10.159 1.00 82.81 86 LYS A C 1
ATOM 724 O O . LYS A 1 86 ? -15.760 6.727 -9.169 1.00 82.81 86 LYS A O 1
ATOM 729 N N . PRO A 1 87 ? -15.132 6.528 -11.327 1.00 85.56 87 PRO A N 1
ATOM 730 C CA . PRO A 1 87 ? -15.742 5.206 -11.490 1.00 85.56 87 PRO A CA 1
ATOM 731 C C . PRO A 1 87 ? -15.193 4.165 -10.507 1.00 85.56 87 PRO A C 1
ATOM 733 O O . PRO A 1 87 ? -15.961 3.361 -9.989 1.00 85.56 87 PRO A O 1
ATOM 736 N N . VAL A 1 88 ? -13.893 4.212 -10.192 1.00 82.06 88 VAL A N 1
ATOM 737 C CA . VAL A 1 88 ? -13.275 3.299 -9.218 1.00 82.06 88 VAL A CA 1
ATOM 738 C C . VAL A 1 88 ? -13.804 3.571 -7.812 1.00 82.06 88 VAL A C 1
ATOM 740 O O . VAL A 1 88 ? -14.181 2.635 -7.115 1.00 82.06 88 VAL A O 1
ATOM 743 N N . LYS A 1 89 ? -13.916 4.843 -7.411 1.00 82.62 89 LYS A N 1
ATOM 744 C CA . LYS A 1 89 ? -14.481 5.214 -6.102 1.00 82.62 89 LYS A CA 1
ATOM 745 C C . LYS A 1 89 ? -15.928 4.758 -5.946 1.00 82.62 89 LYS A C 1
ATOM 747 O O . LYS A 1 89 ? -16.246 4.111 -4.956 1.00 82.62 89 LYS A O 1
ATOM 752 N N . THR A 1 90 ? -16.768 5.026 -6.946 1.00 82.62 90 THR A N 1
ATOM 753 C CA . THR A 1 90 ? -18.171 4.594 -6.942 1.00 82.62 90 THR A CA 1
ATOM 754 C C . THR A 1 90 ? -18.276 3.073 -6.850 1.00 82.62 90 THR A C 1
ATOM 756 O O . THR A 1 90 ? -19.074 2.553 -6.078 1.00 82.62 90 THR A O 1
ATOM 759 N N . TYR A 1 91 ? -17.428 2.337 -7.571 1.00 83.19 91 TYR A N 1
ATOM 76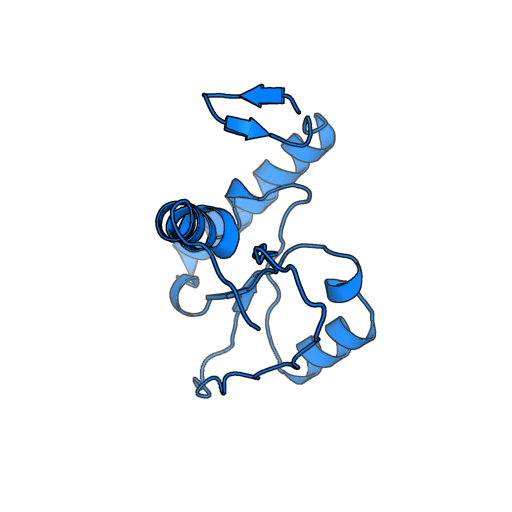0 C CA . TYR A 1 91 ? -17.413 0.879 -7.492 1.00 83.19 91 TYR A CA 1
ATOM 761 C C . TYR A 1 91 ? -16.982 0.367 -6.104 1.00 83.19 91 TYR A C 1
ATOM 763 O O . TYR A 1 91 ? -17.627 -0.515 -5.538 1.00 83.19 91 TYR A O 1
ATOM 771 N N . LEU A 1 92 ? -15.947 0.950 -5.496 1.00 83.06 92 LEU A N 1
ATOM 772 C CA . LEU A 1 92 ? -15.503 0.572 -4.147 1.00 83.06 92 LEU A CA 1
ATOM 773 C C . LEU A 1 92 ? -16.565 0.856 -3.075 1.00 83.06 92 LEU A C 1
ATOM 775 O O . LEU A 1 92 ? -16.732 0.049 -2.159 1.00 83.06 92 LEU A O 1
ATOM 779 N N . GLU A 1 93 ? -17.318 1.948 -3.223 1.00 82.12 93 GLU A N 1
ATOM 780 C CA . GLU A 1 93 ? -18.477 2.261 -2.381 1.00 82.12 93 GLU A CA 1
ATOM 781 C C . GLU A 1 93 ? -19.573 1.194 -2.518 1.00 82.12 93 GLU A C 1
ATOM 783 O O . GLU A 1 93 ? -20.083 0.717 -1.503 1.00 82.12 93 GLU A O 1
ATOM 788 N N . THR A 1 94 ? -19.884 0.743 -3.744 1.00 82.12 94 THR A N 1
ATOM 789 C CA . THR A 1 94 ? -20.878 -0.329 -3.962 1.00 82.12 94 THR A CA 1
ATOM 790 C C . THR A 1 94 ? -20.473 -1.665 -3.342 1.00 82.12 94 THR A C 1
ATOM 792 O O . THR A 1 94 ? -21.331 -2.406 -2.869 1.00 82.12 94 THR A O 1
ATOM 795 N N . LEU A 1 95 ? -19.172 -1.959 -3.286 1.00 79.62 95 LEU A N 1
ATOM 796 C CA . LEU A 1 95 ? -18.639 -3.171 -2.660 1.00 79.62 95 LEU A CA 1
ATOM 797 C C . LEU A 1 95 ? -18.498 -3.061 -1.132 1.00 79.62 95 LEU A C 1
ATOM 799 O O . LEU A 1 95 ? -18.075 -4.023 -0.494 1.00 79.62 95 LEU A O 1
ATOM 803 N N . GLN A 1 96 ? -18.818 -1.902 -0.539 1.00 81.06 96 GLN A N 1
ATOM 804 C CA . GLN A 1 96 ? -18.599 -1.599 0.884 1.00 81.06 96 GLN A CA 1
ATOM 805 C C . GLN A 1 96 ? -17.139 -1.803 1.337 1.00 81.06 96 GLN A C 1
ATOM 807 O O . GLN A 1 96 ? -16.856 -2.002 2.527 1.00 81.06 96 GLN A O 1
ATOM 812 N N . CYS A 1 97 ? -16.202 -1.726 0.389 1.00 80.56 97 CYS A N 1
ATOM 813 C CA . CYS A 1 97 ? -14.775 -1.854 0.635 1.00 80.56 97 CYS A CA 1
ATOM 814 C C . CYS A 1 97 ? -14.262 -0.604 1.343 1.00 80.56 97 CYS A C 1
ATOM 816 O O . CYS A 1 97 ? -14.493 0.526 0.912 1.00 80.56 97 CYS A O 1
ATOM 818 N N . GLU A 1 98 ? -13.519 -0.793 2.428 1.00 84.62 98 GLU A N 1
ATOM 819 C CA . GLU A 1 98 ? -12.885 0.323 3.115 1.00 84.62 98 GLU A CA 1
ATOM 820 C C . GLU A 1 98 ? -11.507 0.603 2.518 1.00 84.62 98 GLU A C 1
ATOM 822 O O . GLU A 1 98 ? -10.623 -0.243 2.595 1.00 84.62 98 GLU A O 1
ATOM 827 N N . VAL A 1 99 ? -11.297 1.795 1.963 1.00 83.31 99 VAL A N 1
ATOM 828 C CA . VAL A 1 99 ? -9.990 2.189 1.418 1.00 83.31 99 VAL A CA 1
ATOM 829 C C . VAL A 1 99 ? -9.138 2.812 2.517 1.00 83.31 99 VAL A C 1
ATOM 831 O O . VAL A 1 99 ? -9.533 3.801 3.138 1.00 83.31 99 VAL A O 1
ATOM 834 N N . LEU A 1 100 ? -7.950 2.255 2.756 1.00 84.38 100 LEU A N 1
ATOM 835 C CA . LEU A 1 100 ? -7.018 2.837 3.714 1.00 84.38 100 LEU A CA 1
ATOM 836 C C . LEU A 1 100 ? -6.352 4.090 3.154 1.00 84.38 100 LEU A C 1
ATOM 838 O O . LEU A 1 100 ? -5.968 4.134 1.984 1.00 84.38 100 LEU A O 1
ATOM 842 N N . PRO A 1 101 ? -6.114 5.098 4.005 1.00 81.19 101 PRO A N 1
ATOM 843 C CA . PRO A 1 101 ? -5.303 6.227 3.610 1.00 81.19 101 PRO A CA 1
ATOM 844 C C . PRO A 1 101 ? -3.869 5.758 3.299 1.00 81.19 101 PRO A C 1
ATOM 846 O O . PRO A 1 101 ? -3.138 5.366 4.205 1.00 81.19 101 PRO A O 1
ATOM 849 N N . HIS A 1 102 ? -3.427 5.883 2.040 1.00 79.81 102 HIS A N 1
ATOM 850 C CA . HIS A 1 102 ? -2.031 5.665 1.632 1.00 79.81 102 HIS A CA 1
ATOM 851 C C . HIS A 1 102 ? -1.316 7.004 1.350 1.00 79.81 102 HIS A C 1
ATOM 853 O O . HIS A 1 102 ? -1.925 7.883 0.729 1.00 79.81 102 HIS A O 1
ATOM 859 N N . PRO A 1 103 ? -0.097 7.256 1.864 1.00 79.19 103 PRO A N 1
ATOM 860 C CA . PRO A 1 103 ? 0.617 8.500 1.590 1.00 79.19 103 PRO A CA 1
ATOM 861 C C . PRO A 1 103 ? 1.211 8.505 0.176 1.00 79.19 103 PRO A C 1
ATOM 863 O O . PRO A 1 103 ? 1.448 7.462 -0.426 1.00 79.19 103 PRO A O 1
ATOM 866 N N . LEU A 1 104 ? 1.459 9.696 -0.374 1.00 73.44 104 LEU A N 1
ATOM 867 C CA . LEU A 1 104 ? 2.084 9.820 -1.691 1.00 73.44 104 LEU A CA 1
ATOM 868 C C . LEU A 1 104 ? 3.541 9.319 -1.638 1.00 73.44 104 LEU A C 1
ATOM 870 O O . LEU A 1 104 ? 4.211 9.474 -0.615 1.00 73.44 104 LEU A O 1
ATOM 874 N N . TYR A 1 105 ? 4.021 8.711 -2.728 1.00 69.62 105 TYR A N 1
ATOM 875 C CA . TYR A 1 105 ? 5.410 8.244 -2.884 1.00 69.62 105 TYR A CA 1
ATOM 876 C C . TYR A 1 105 ? 5.917 7.351 -1.733 1.00 69.62 105 TYR A C 1
ATOM 878 O O . TYR A 1 105 ? 7.063 7.460 -1.298 1.00 69.62 105 TYR A O 1
ATOM 886 N N . SER A 1 106 ? 5.053 6.478 -1.211 1.00 75.62 106 SER A N 1
ATOM 887 C CA . SER A 1 106 ? 5.314 5.688 0.001 1.00 75.62 106 SER A CA 1
ATOM 888 C C . SER A 1 106 ? 5.364 4.187 -0.265 1.00 75.62 106 SER A C 1
ATOM 890 O O . SER A 1 106 ? 4.714 3.383 0.401 1.00 75.62 106 SER A O 1
ATOM 892 N N . ARG A 1 107 ? 6.198 3.829 -1.242 1.00 74.44 107 ARG A N 1
ATOM 893 C CA . ARG A 1 107 ? 6.431 2.455 -1.698 1.00 74.44 107 ARG A CA 1
ATOM 894 C C . ARG A 1 107 ? 6.833 1.496 -0.567 1.00 74.44 107 ARG A C 1
ATOM 896 O O . ARG A 1 107 ? 6.498 0.323 -0.582 1.00 74.44 107 ARG A O 1
ATOM 903 N N . ASP A 1 108 ? 7.528 1.998 0.445 1.00 78.50 108 ASP A N 1
ATOM 904 C CA . ASP A 1 108 ? 7.978 1.239 1.615 1.00 78.50 108 ASP A CA 1
ATOM 905 C C . ASP A 1 108 ? 6.863 0.894 2.620 1.00 78.50 108 ASP A C 1
ATOM 907 O O . ASP A 1 108 ? 7.086 0.111 3.538 1.00 78.50 108 ASP A O 1
ATOM 911 N N . ILE A 1 109 ? 5.660 1.447 2.440 1.00 76.62 109 ILE A N 1
ATOM 912 C CA . ILE A 1 109 ? 4.476 1.164 3.268 1.00 76.62 109 ILE A CA 1
ATOM 913 C C . ILE A 1 109 ? 3.512 0.206 2.542 1.00 76.62 109 ILE A C 1
ATOM 915 O O . ILE A 1 109 ? 2.628 -0.382 3.165 1.00 76.62 109 ILE A O 1
ATOM 919 N N . ALA A 1 110 ? 3.677 0.015 1.231 1.00 81.69 110 ALA A N 1
ATOM 920 C CA . ALA A 1 110 ? 2.876 -0.909 0.438 1.00 81.69 110 ALA A CA 1
ATOM 921 C C . ALA A 1 110 ? 3.436 -2.346 0.551 1.00 81.69 110 ALA A C 1
ATOM 923 O O . ALA A 1 110 ? 4.591 -2.587 0.185 1.00 81.69 110 ALA A O 1
ATOM 924 N N . PRO A 1 111 ? 2.654 -3.335 1.032 1.00 80.31 111 PRO A N 1
ATOM 925 C CA . PRO A 1 111 ? 3.150 -4.705 1.181 1.00 80.31 111 PRO A CA 1
ATOM 926 C C . PRO A 1 111 ? 3.481 -5.378 -0.160 1.00 80.31 111 PRO A C 1
ATOM 928 O O . PRO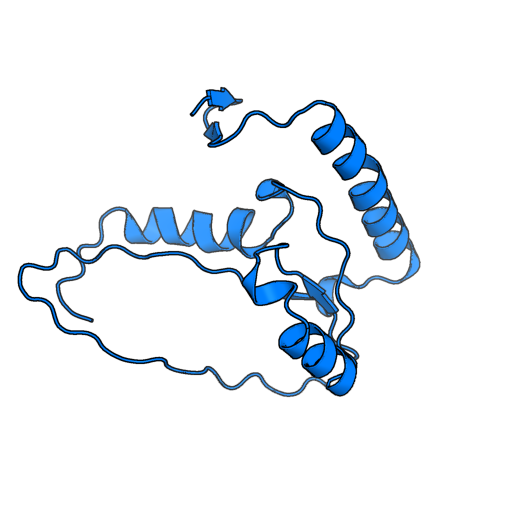 A 1 111 ? 4.409 -6.189 -0.224 1.00 80.31 111 PRO A O 1
ATOM 931 N N . SER A 1 112 ? 2.754 -5.030 -1.229 1.00 78.38 112 SER A N 1
ATOM 932 C CA . SER A 1 112 ? 3.038 -5.461 -2.606 1.00 78.38 112 SER A CA 1
ATOM 933 C C . SER A 1 112 ? 4.463 -5.095 -3.021 1.00 78.38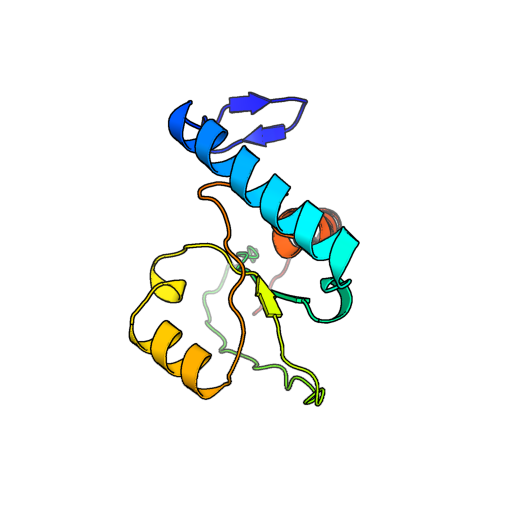 112 SER A C 1
ATOM 935 O O . SER A 1 112 ? 5.213 -5.941 -3.499 1.00 78.38 112 SER A O 1
ATOM 937 N N . ASP A 1 113 ? 4.874 -3.860 -2.763 1.00 76.38 113 ASP A N 1
ATOM 938 C CA . ASP A 1 113 ? 6.183 -3.355 -3.144 1.00 76.38 113 ASP A CA 1
ATOM 939 C C . ASP A 1 113 ? 7.318 -3.813 -2.234 1.00 76.38 113 ASP A C 1
ATOM 941 O O . ASP A 1 113 ? 8.366 -4.251 -2.715 1.00 76.38 113 ASP A O 1
ATOM 945 N N . PHE A 1 114 ? 7.124 -3.702 -0.918 1.00 77.50 114 PHE A N 1
ATOM 946 C CA . PHE A 1 114 ? 8.173 -3.996 0.053 1.00 77.50 114 PHE A CA 1
ATOM 947 C C . PHE A 1 114 ? 8.497 -5.496 0.128 1.00 77.50 114 PHE A C 1
ATOM 949 O O . PHE A 1 114 ? 9.666 -5.865 0.277 1.00 77.50 114 PHE A O 1
ATOM 956 N N . HIS A 1 115 ? 7.487 -6.362 -0.013 1.00 79.31 115 HIS A N 1
ATOM 957 C CA . HIS A 1 115 ? 7.645 -7.809 0.137 1.00 79.31 115 HIS A CA 1
ATOM 958 C C . HIS A 1 115 ? 7.502 -8.573 -1.181 1.00 79.31 115 HIS A C 1
ATOM 960 O O . HIS A 1 115 ? 8.462 -9.211 -1.620 1.00 79.31 115 HIS A O 1
ATOM 966 N N . LEU A 1 116 ? 6.323 -8.530 -1.811 1.00 80.38 116 LEU A N 1
ATOM 967 C CA . LEU A 1 116 ? 5.991 -9.415 -2.935 1.00 80.38 116 LEU A CA 1
ATOM 968 C C . LEU A 1 116 ? 6.880 -9.138 -4.150 1.00 80.38 116 LEU A C 1
ATOM 970 O O . LEU A 1 116 ? 7.557 -10.033 -4.649 1.00 80.38 116 LEU A O 1
ATOM 974 N N . PHE A 1 117 ? 6.922 -7.889 -4.603 1.00 78.88 117 PHE A N 1
ATOM 975 C CA . PHE A 1 117 ? 7.704 -7.490 -5.765 1.00 78.88 117 PHE A CA 1
ATOM 976 C C . PHE A 1 117 ? 9.196 -7.564 -5.531 1.00 78.88 117 PHE A C 1
ATOM 978 O O . PHE A 1 117 ? 9.929 -7.863 -6.468 1.00 78.88 117 PHE A O 1
ATOM 985 N N . ARG A 1 118 ? 9.643 -7.345 -4.295 1.00 79.00 118 ARG A N 1
ATOM 986 C CA . ARG A 1 118 ? 11.038 -7.546 -3.921 1.00 79.00 118 ARG A CA 1
ATOM 987 C C . ARG A 1 118 ? 11.436 -9.016 -4.052 1.00 79.00 118 ARG A C 1
ATOM 989 O O . ARG A 1 118 ? 12.429 -9.325 -4.706 1.00 79.00 118 ARG A O 1
ATOM 996 N N . SER A 1 119 ? 10.641 -9.924 -3.487 1.00 80.00 119 SER A N 1
ATOM 997 C CA . SER A 1 119 ? 10.866 -11.368 -3.620 1.00 80.00 119 SER A CA 1
ATOM 998 C C . SER A 1 119 ? 10.816 -11.805 -5.087 1.00 80.00 119 SER A C 1
ATOM 1000 O O . SER A 1 119 ? 11.724 -12.484 -5.562 1.00 80.00 119 SER A O 1
ATOM 1002 N N . MET A 1 120 ? 9.825 -11.311 -5.832 1.00 79.94 120 MET A N 1
ATOM 1003 C CA . MET A 1 120 ? 9.675 -11.565 -7.261 1.00 79.94 120 MET A CA 1
ATOM 1004 C C . MET A 1 120 ? 10.893 -11.087 -8.060 1.00 79.94 120 MET A C 1
ATOM 1006 O O . MET A 1 120 ? 11.400 -11.841 -8.877 1.00 79.94 120 MET A O 1
ATOM 1010 N N . THR A 1 121 ? 11.428 -9.885 -7.811 1.00 79.88 121 THR A N 1
ATOM 1011 C CA . THR A 1 121 ? 12.628 -9.414 -8.529 1.00 79.88 121 THR A CA 1
ATOM 1012 C C . THR A 1 121 ? 13.839 -10.307 -8.315 1.00 79.88 121 THR A C 1
ATOM 1014 O O . THR A 1 121 ? 14.601 -10.495 -9.253 1.00 79.88 121 THR A O 1
ATOM 1017 N N . HIS A 1 122 ? 14.009 -10.880 -7.122 1.00 78.38 122 HIS A N 1
ATOM 1018 C CA . HIS A 1 122 ? 15.096 -11.826 -6.880 1.00 78.38 122 HIS A CA 1
ATOM 1019 C C . HIS A 1 122 ? 14.882 -13.137 -7.640 1.00 78.38 122 HIS A C 1
ATOM 1021 O O . HIS A 1 122 ? 15.818 -13.637 -8.248 1.00 78.38 122 HIS A O 1
ATOM 1027 N N . GLY A 1 123 ? 13.653 -13.661 -7.656 1.00 77.56 123 GLY A N 1
ATOM 1028 C CA . GLY A 1 123 ? 13.333 -14.882 -8.401 1.00 77.56 123 GLY A CA 1
ATOM 1029 C C . GLY A 1 123 ? 13.392 -14.720 -9.924 1.00 77.56 123 GLY A C 1
ATOM 1030 O O . GLY A 1 123 ? 13.684 -15.680 -10.627 1.00 77.56 123 GLY A O 1
ATOM 1031 N N . LEU A 1 124 ? 13.130 -13.513 -10.435 1.00 78.31 124 LEU A N 1
ATOM 1032 C CA . LEU A 1 124 ? 13.127 -13.211 -11.869 1.00 78.31 124 LEU A CA 1
ATOM 1033 C C . LEU A 1 124 ? 14.470 -12.687 -12.395 1.00 78.31 124 LEU A C 1
ATOM 1035 O O . LEU A 1 124 ? 14.608 -12.560 -13.607 1.00 78.31 124 LEU A O 1
ATOM 1039 N N . ALA A 1 125 ? 15.439 -12.367 -11.529 1.00 76.56 125 ALA A N 1
ATOM 1040 C CA . ALA A 1 125 ? 16.698 -11.727 -11.929 1.00 76.56 125 ALA A CA 1
ATOM 1041 C C . ALA A 1 125 ? 17.461 -12.520 -13.006 1.00 76.56 125 ALA A C 1
ATOM 1043 O O . ALA A 1 125 ? 18.028 -11.920 -13.916 1.00 76.56 125 ALA A O 1
ATOM 1044 N N . ASP A 1 126 ? 17.399 -13.850 -12.929 1.00 77.56 126 ASP A N 1
ATOM 1045 C CA . ASP A 1 126 ? 18.088 -14.764 -13.846 1.00 77.56 126 ASP A CA 1
ATOM 1046 C C . ASP A 1 126 ? 17.133 -15.459 -14.834 1.00 77.56 126 ASP A C 1
ATOM 1048 O O . ASP A 1 126 ? 17.532 -16.359 -15.571 1.00 77.56 126 ASP A O 1
ATOM 1052 N N . GLN A 1 127 ? 15.855 -15.066 -14.856 1.00 76.38 127 GLN A N 1
ATOM 1053 C CA . GLN A 1 127 ? 14.852 -15.662 -15.734 1.00 76.38 127 GLN A CA 1
ATOM 1054 C C . GLN A 1 127 ? 14.746 -14.866 -17.034 1.00 76.38 127 GLN A C 1
ATOM 1056 O O . GLN A 1 127 ? 14.555 -13.650 -17.025 1.00 76.38 127 GLN A O 1
ATOM 1061 N N . ARG A 1 128 ? 14.820 -15.567 -18.168 1.00 76.81 128 ARG A N 1
ATOM 1062 C CA . ARG A 1 128 ? 14.502 -15.004 -19.482 1.00 76.81 128 ARG A CA 1
ATOM 1063 C C . ARG A 1 128 ? 13.196 -15.595 -19.971 1.00 76.81 128 ARG A C 1
ATOM 1065 O O . ARG A 1 128 ? 13.071 -16.806 -20.129 1.00 76.81 128 ARG A O 1
ATOM 1072 N N . PHE A 1 129 ? 12.228 -14.724 -20.209 1.00 75.44 129 PHE A N 1
ATOM 1073 C CA . PHE A 1 129 ? 10.937 -15.112 -20.749 1.00 75.44 129 PHE A CA 1
ATOM 1074 C C . PHE A 1 129 ? 10.915 -14.819 -22.244 1.00 75.44 129 PHE A C 1
ATOM 1076 O O . PHE A 1 129 ? 11.107 -13.673 -22.648 1.00 75.44 129 PHE A O 1
ATOM 1083 N N . HIS A 1 130 ? 10.679 -15.857 -23.045 1.00 74.44 130 HIS A N 1
ATOM 1084 C CA . HIS A 1 130 ? 10.685 -15.792 -24.510 1.00 74.44 130 HIS A CA 1
ATOM 1085 C C . HIS A 1 130 ? 9.277 -15.769 -25.131 1.00 74.44 130 HIS A C 1
ATOM 1087 O O . HIS A 1 130 ? 9.147 -15.738 -26.351 1.00 74.44 130 HIS A O 1
ATOM 1093 N N . SER A 1 131 ? 8.217 -15.798 -24.318 1.00 68.56 131 SER A N 1
ATOM 1094 C CA . SER A 1 131 ? 6.824 -15.773 -24.784 1.00 68.56 131 SER A CA 1
ATOM 1095 C C . SER A 1 131 ? 5.875 -15.221 -23.720 1.00 68.56 131 SER A C 1
ATOM 1097 O O . SER A 1 131 ? 6.179 -15.327 -22.533 1.00 68.56 131 SER A O 1
ATOM 1099 N N . TYR A 1 132 ? 4.737 -14.678 -24.164 1.00 56.72 132 TYR A N 1
ATOM 1100 C CA . TYR A 1 132 ? 3.646 -14.125 -23.342 1.00 56.72 132 TYR A CA 1
ATOM 1101 C C . TYR A 1 132 ? 2.750 -15.195 -22.695 1.00 56.72 132 TYR A C 1
ATOM 1103 O O . TYR A 1 132 ? 2.640 -16.302 -23.270 1.00 56.72 132 TYR A O 1
#

Organism: Eumeta variegata (NCBI:txid151549)

InterPro domains:
  IPR036397 Ribonuclease H superfamily [G3DSA:3.30.420.10] (8-61)
  IPR036397 Ribonuclease H superfamily [G3DSA:3.30.420.10] (62-132)
  IPR052709 Transposase-Methyltransferase Hybrid [PTHR46060] (69-131)

Foldseek 3Di:
DDADPNDDQPDDQDPVLVVQQVVLVVVVVVVCVPPNCVVQEDEDDDDDDDAPEPDDDDDDDDDDDDDDDVDAHEYEYAPPPVCVDPVNVVVCVVVNHHYRDDGHSCLCVGCCRVPVVVVVCVVCVPDHHHDD